Protein AF-A0A495QAW0-F1 (afdb_monomer_lite)

Structure (mmCIF, N/CA/C/O backbone):
data_AF-A0A495QAW0-F1
#
_entry.id   AF-A0A495QAW0-F1
#
loop_
_atom_site.group_PDB
_atom_site.id
_atom_site.type_symbol
_atom_site.label_atom_id
_atom_site.label_alt_id
_atom_site.label_comp_id
_atom_site.label_asym_id
_atom_site.label_entity_id
_atom_site.label_seq_id
_atom_site.pdbx_PDB_ins_code
_atom_site.Cartn_x
_atom_site.Cartn_y
_atom_site.Cartn_z
_atom_site.occupancy
_atom_site.B_iso_or_equiv
_atom_site.auth_seq_id
_atom_site.auth_comp_id
_atom_site.auth_asym_id
_atom_site.auth_atom_id
_atom_site.pdbx_PDB_model_num
ATOM 1 N N . MET A 1 1 ? 13.146 9.413 -20.505 1.00 60.97 1 MET A N 1
ATOM 2 C CA . MET A 1 1 ? 12.859 8.586 -19.312 1.00 60.97 1 MET A CA 1
ATOM 3 C C . MET A 1 1 ? 11.964 7.453 -19.787 1.00 60.97 1 MET A C 1
ATOM 5 O O . MET A 1 1 ? 11.221 7.703 -20.723 1.00 60.97 1 MET A O 1
ATOM 9 N N . SER A 1 2 ? 12.105 6.215 -19.305 1.00 79.88 2 SER A N 1
ATOM 10 C CA . SER A 1 2 ? 11.303 5.114 -19.862 1.00 79.88 2 SER A CA 1
ATOM 11 C C . SER A 1 2 ? 9.872 5.121 -19.317 1.00 79.88 2 SER A C 1
ATOM 13 O O . SER A 1 2 ? 9.658 5.425 -18.143 1.00 79.88 2 SER A O 1
ATOM 15 N N . ASP A 1 3 ? 8.912 4.705 -20.143 1.00 90.31 3 ASP A N 1
ATOM 16 C CA . ASP A 1 3 ? 7.487 4.630 -19.786 1.00 90.31 3 ASP A CA 1
ATOM 17 C C . ASP A 1 3 ? 7.229 3.787 -18.521 1.00 90.31 3 ASP A C 1
ATOM 19 O O . ASP A 1 3 ? 6.347 4.100 -17.725 1.00 90.31 3 ASP A O 1
ATOM 23 N N . LEU A 1 4 ? 8.024 2.732 -18.299 1.00 93.56 4 LEU A N 1
ATOM 24 C CA . LEU A 1 4 ? 7.939 1.898 -17.094 1.00 93.56 4 LEU A CA 1
ATOM 25 C C . LEU A 1 4 ? 8.406 2.647 -15.836 1.00 93.56 4 LEU A C 1
ATOM 27 O O . LEU A 1 4 ? 7.802 2.498 -14.776 1.00 93.56 4 LEU A O 1
ATOM 31 N N . VAL A 1 5 ? 9.466 3.459 -15.931 1.00 93.62 5 VAL A N 1
ATOM 32 C CA . VAL A 1 5 ? 9.950 4.269 -14.800 1.00 93.62 5 VAL A CA 1
ATOM 33 C C . VAL A 1 5 ? 8.910 5.318 -14.419 1.00 93.62 5 VAL A C 1
ATOM 35 O O . VAL A 1 5 ? 8.634 5.497 -13.234 1.00 93.62 5 VAL A O 1
ATOM 38 N N . GLU A 1 6 ? 8.299 5.982 -15.400 1.00 95.00 6 GLU A N 1
ATOM 39 C CA . GLU A 1 6 ? 7.229 6.957 -15.159 1.00 95.00 6 GLU A CA 1
ATOM 40 C C . GLU A 1 6 ? 5.998 6.302 -14.522 1.00 95.00 6 GLU A C 1
ATOM 42 O O . GLU A 1 6 ? 5.493 6.794 -13.511 1.00 95.00 6 GLU A O 1
ATOM 47 N N . PHE A 1 7 ? 5.579 5.140 -15.035 1.00 96.56 7 PHE A N 1
ATOM 48 C CA . PHE A 1 7 ? 4.501 4.344 -14.449 1.00 96.56 7 PHE A CA 1
ATOM 49 C C . PHE A 1 7 ? 4.784 3.971 -12.986 1.00 96.56 7 PHE A C 1
ATOM 51 O O . PHE A 1 7 ? 3.942 4.194 -12.115 1.00 96.56 7 PHE A O 1
ATOM 58 N N . LEU A 1 8 ? 5.980 3.454 -12.689 1.00 97.25 8 LEU A N 1
ATOM 59 C CA . LEU A 1 8 ? 6.376 3.083 -11.328 1.00 97.25 8 LEU A CA 1
ATOM 60 C C . LEU A 1 8 ? 6.419 4.291 -10.389 1.00 97.25 8 LEU A C 1
ATOM 62 O O . LEU A 1 8 ? 5.974 4.184 -9.249 1.00 97.25 8 LEU A O 1
ATOM 66 N N . ARG A 1 9 ? 6.909 5.450 -10.849 1.00 97.44 9 ARG A N 1
ATOM 67 C CA . ARG A 1 9 ? 6.890 6.686 -10.048 1.00 97.44 9 ARG A CA 1
ATOM 68 C C . ARG A 1 9 ? 5.471 7.094 -9.687 1.00 97.44 9 ARG A C 1
ATOM 70 O O . ARG A 1 9 ? 5.224 7.395 -8.522 1.00 97.44 9 ARG A O 1
ATOM 77 N N . ALA A 1 10 ? 4.556 7.065 -10.654 1.00 97.94 10 ALA A N 1
ATOM 78 C CA . ALA A 1 10 ? 3.156 7.405 -10.426 1.00 97.94 10 ALA A CA 1
ATOM 79 C C . ALA A 1 10 ? 2.498 6.451 -9.415 1.00 97.94 10 ALA A C 1
ATOM 81 O O . ALA A 1 10 ? 1.882 6.908 -8.456 1.00 97.94 10 ALA A O 1
ATOM 82 N N . ARG A 1 11 ? 2.695 5.136 -9.567 1.00 98.12 11 ARG A N 1
ATOM 83 C CA . ARG A 1 11 ? 2.105 4.130 -8.669 1.00 98.12 11 ARG A CA 1
ATOM 84 C C . ARG A 1 11 ? 2.673 4.173 -7.255 1.00 98.12 11 ARG A C 1
ATOM 86 O O . ARG A 1 11 ? 1.925 4.160 -6.288 1.00 98.12 11 ARG A O 1
ATOM 93 N N . LEU A 1 12 ? 3.989 4.318 -7.122 1.00 98.31 12 LEU A N 1
ATOM 94 C CA . LEU A 1 12 ? 4.623 4.488 -5.814 1.00 98.31 12 LEU A CA 1
ATOM 95 C C . LEU A 1 12 ? 4.256 5.827 -5.161 1.00 98.31 12 LEU A C 1
ATOM 97 O O . LEU A 1 12 ? 4.326 5.954 -3.943 1.00 98.31 12 LEU A O 1
ATOM 101 N N . PHE A 1 13 ? 3.927 6.860 -5.936 1.00 98.12 13 PHE A N 1
ATOM 102 C CA . PHE A 1 13 ? 3.371 8.095 -5.387 1.00 98.12 13 PHE A CA 1
ATOM 103 C C . PHE A 1 13 ? 1.967 7.872 -4.828 1.00 98.12 13 PHE A C 1
ATOM 105 O O . PHE A 1 13 ? 1.736 8.190 -3.667 1.00 98.12 13 PHE A O 1
ATOM 112 N N . GLU A 1 14 ? 1.082 7.263 -5.612 1.00 97.69 14 GLU A N 1
ATOM 113 C CA . GLU A 1 14 ? -0.299 6.963 -5.225 1.00 97.69 14 GLU A CA 1
ATOM 114 C C . GLU A 1 14 ? -0.395 6.064 -3.982 1.00 97.69 14 GLU A C 1
ATOM 116 O O . GLU A 1 14 ? -1.170 6.364 -3.073 1.00 97.69 14 GLU A O 1
ATOM 121 N N . ASP A 1 15 ? 0.434 5.018 -3.892 1.00 97.50 15 ASP A N 1
ATOM 122 C CA . ASP A 1 15 ? 0.478 4.126 -2.725 1.00 97.50 15 ASP A CA 1
ATOM 123 C C . ASP A 1 15 ? 0.877 4.880 -1.443 1.00 97.50 15 ASP A C 1
ATOM 125 O O . ASP A 1 15 ? 0.288 4.677 -0.378 1.00 97.50 15 ASP A O 1
ATOM 129 N N . GLU A 1 16 ? 1.886 5.756 -1.524 1.00 96.88 16 GLU A N 1
ATOM 130 C CA . GLU A 1 16 ? 2.316 6.555 -0.372 1.00 96.88 16 GLU A CA 1
ATOM 131 C C . GLU A 1 16 ? 1.285 7.621 0.000 1.00 96.88 16 GLU A C 1
ATOM 133 O O . GLU A 1 16 ? 1.025 7.805 1.190 1.00 96.88 16 GLU A O 1
ATOM 138 N N . ASP A 1 17 ? 0.704 8.310 -0.983 1.00 95.69 17 ASP A N 1
ATOM 139 C CA . ASP A 1 17 ? -0.295 9.351 -0.740 1.00 95.69 17 ASP A CA 1
ATOM 140 C C . ASP A 1 17 ? -1.551 8.754 -0.094 1.00 95.69 17 ASP A C 1
ATOM 142 O O . ASP A 1 17 ? -1.974 9.213 0.964 1.00 95.69 17 ASP A O 1
ATOM 146 N N . THR A 1 18 ? -2.051 7.633 -0.624 1.00 94.81 18 THR A N 1
ATOM 147 C CA . THR A 1 18 ? -3.186 6.893 -0.047 1.00 94.81 18 THR A CA 1
ATOM 148 C C . THR A 1 18 ? -2.898 6.450 1.388 1.00 94.81 18 THR A C 1
ATOM 150 O O . THR A 1 18 ? -3.736 6.621 2.277 1.00 94.81 18 THR A O 1
ATOM 153 N N . ALA A 1 19 ? -1.700 5.913 1.650 1.00 94.38 19 ALA A N 1
ATOM 154 C CA . ALA A 1 19 ? -1.306 5.511 2.997 1.00 94.38 19 ALA A CA 1
ATOM 155 C C . ALA A 1 19 ? -1.274 6.705 3.960 1.00 94.38 19 ALA A C 1
ATOM 157 O O . ALA A 1 19 ? -1.797 6.614 5.070 1.00 94.38 19 ALA A O 1
ATOM 158 N N . ARG A 1 20 ? -0.699 7.838 3.542 1.00 92.19 20 ARG A N 1
ATOM 159 C CA . ARG A 1 20 ? -0.669 9.061 4.354 1.00 92.19 20 ARG A CA 1
ATOM 160 C C . ARG A 1 20 ? -2.072 9.613 4.585 1.00 92.19 20 ARG A C 1
ATOM 162 O O . ARG A 1 20 ? -2.390 9.966 5.713 1.00 92.19 20 ARG A O 1
ATOM 169 N N . TRP A 1 21 ? -2.936 9.628 3.576 1.00 89.81 21 TRP A N 1
ATOM 170 C CA . TRP A 1 21 ? -4.317 10.092 3.724 1.00 89.81 21 TRP A CA 1
ATOM 171 C C . TRP A 1 21 ? -5.108 9.264 4.737 1.00 89.81 21 TRP A C 1
ATOM 173 O O . TRP A 1 21 ? -5.862 9.824 5.529 1.00 89.81 21 TRP A O 1
ATOM 183 N N . ALA A 1 22 ? -4.879 7.950 4.792 1.00 88.00 22 ALA A N 1
ATOM 184 C CA . ALA A 1 22 ? -5.499 7.081 5.794 1.00 88.00 22 ALA A CA 1
ATOM 185 C C . ALA A 1 22 ? -5.115 7.433 7.249 1.00 88.00 22 ALA A C 1
ATOM 187 O O . ALA A 1 22 ? -5.760 6.966 8.186 1.00 88.00 22 ALA A O 1
ATOM 188 N N . ALA A 1 23 ? -4.074 8.243 7.449 1.00 80.38 23 ALA A N 1
ATOM 189 C CA . ALA A 1 23 ? -3.585 8.697 8.747 1.00 80.38 23 ALA A CA 1
ATOM 190 C C . ALA A 1 23 ? -3.526 10.229 8.878 1.00 80.38 23 ALA A C 1
ATOM 192 O O . ALA A 1 23 ? -2.862 10.737 9.792 1.00 80.38 23 ALA A O 1
ATOM 193 N N . ASP A 1 24 ? -4.198 10.947 7.972 1.00 79.56 24 ASP A N 1
ATOM 194 C CA . ASP A 1 24 ? -4.051 12.389 7.800 1.00 79.56 24 ASP A CA 1
ATOM 195 C C . ASP A 1 24 ? -4.307 13.136 9.108 1.00 79.56 24 ASP A C 1
ATOM 197 O O . ASP A 1 24 ? -5.399 13.100 9.685 1.00 79.56 24 ASP A O 1
ATOM 201 N N . TYR A 1 25 ? -3.291 13.860 9.567 1.00 67.88 25 TYR A N 1
ATOM 202 C CA . TYR A 1 25 ? -3.366 14.613 10.806 1.00 67.88 25 TYR A CA 1
ATOM 203 C C . TYR A 1 25 ? -4.406 15.740 10.786 1.00 67.88 25 TYR A C 1
ATOM 205 O O . TYR A 1 25 ? -4.850 16.170 11.849 1.00 67.88 25 TYR A O 1
ATOM 213 N N . ARG A 1 26 ? -4.831 16.199 9.605 1.00 67.81 26 ARG A N 1
ATOM 214 C CA . ARG A 1 26 ? -5.872 17.224 9.443 1.00 67.81 26 ARG A CA 1
ATOM 215 C C . ARG A 1 26 ? -7.262 16.712 9.810 1.00 67.81 26 ARG A C 1
ATOM 217 O O . ARG A 1 26 ? -8.131 17.515 10.127 1.00 67.81 26 ARG A O 1
ATOM 224 N N . SER A 1 27 ? -7.466 15.394 9.823 1.00 66.00 27 SER A N 1
ATOM 225 C CA . SER A 1 27 ? -8.689 14.785 10.363 1.00 66.00 27 SER A CA 1
ATOM 226 C C . SER A 1 27 ? -8.745 14.823 11.902 1.00 66.00 27 SER A C 1
ATOM 228 O O . SER A 1 27 ? -9.787 14.540 12.495 1.00 66.00 27 SER A O 1
ATOM 230 N N . ARG A 1 28 ? -7.641 15.200 12.570 1.00 68.56 28 ARG A N 1
ATOM 231 C CA . ARG A 1 28 ? -7.530 15.246 14.034 1.00 68.56 28 ARG A CA 1
ATOM 232 C C . ARG A 1 28 ? -8.053 16.593 14.568 1.00 68.56 28 ARG A C 1
ATOM 234 O O . ARG A 1 28 ? -7.646 17.643 14.065 1.00 68.56 28 ARG A O 1
ATOM 241 N N . PRO A 1 29 ? -8.879 16.607 15.632 1.00 59.97 29 PRO A N 1
ATOM 242 C CA . PRO A 1 29 ? -9.292 17.829 16.312 1.00 59.97 29 PRO A CA 1
ATOM 243 C C . PRO A 1 29 ? -8.075 18.656 16.749 1.00 59.97 29 PRO A C 1
ATOM 245 O O . PRO A 1 29 ? -7.195 18.142 17.439 1.00 59.97 29 PRO A O 1
ATOM 248 N N . ASN A 1 30 ? -8.057 19.938 16.370 1.00 61.59 30 ASN A N 1
ATOM 249 C CA . ASN A 1 30 ? -7.020 20.939 16.682 1.00 61.59 30 ASN A CA 1
ATOM 250 C C . ASN A 1 30 ? -5.647 20.748 16.010 1.00 61.59 30 ASN A C 1
ATOM 252 O O . ASN A 1 30 ? -4.719 21.497 16.313 1.00 61.59 30 ASN A O 1
ATOM 256 N N . GLY A 1 31 ? -5.520 19.809 15.067 1.00 63.44 31 GLY A N 1
ATOM 257 C CA . GLY A 1 31 ? -4.263 19.568 14.358 1.00 63.44 31 GLY A CA 1
ATOM 258 C C . GLY A 1 31 ? -3.136 19.037 15.257 1.00 63.44 31 GLY A C 1
ATOM 259 O O . GLY A 1 31 ? -3.287 18.823 16.458 1.00 63.44 31 GLY A O 1
ATOM 260 N N . GLY A 1 32 ? -1.987 18.761 14.649 1.00 67.62 32 GLY A N 1
ATOM 261 C CA . GLY A 1 32 ? -0.810 18.189 15.304 1.00 67.62 32 GLY A CA 1
ATOM 262 C C . GLY A 1 32 ? 0.353 18.067 14.315 1.00 67.62 32 GLY A C 1
ATOM 263 O O . GLY A 1 32 ? 0.199 18.480 13.164 1.00 67.62 32 GLY A O 1
ATOM 264 N N . PRO A 1 33 ? 1.515 17.525 14.725 1.00 73.88 33 PRO A N 1
ATOM 265 C CA . PRO A 1 33 ? 2.584 17.219 13.780 1.00 73.88 33 PRO A CA 1
ATOM 266 C C . PRO A 1 33 ? 2.097 16.211 12.731 1.00 73.88 33 PRO A C 1
ATOM 268 O O . PRO A 1 33 ? 1.321 15.305 13.050 1.00 73.88 33 PRO A O 1
ATOM 271 N N . ASP A 1 34 ? 2.575 16.347 11.491 1.00 80.31 34 ASP A N 1
ATOM 272 C CA . ASP A 1 34 ? 2.295 15.373 10.435 1.00 80.31 34 ASP A CA 1
ATOM 273 C C . ASP A 1 34 ? 2.994 14.040 10.746 1.00 80.31 34 ASP A C 1
ATOM 275 O O . ASP A 1 34 ? 4.177 13.835 10.468 1.00 80.31 34 ASP A O 1
ATOM 279 N N . LEU A 1 35 ? 2.235 13.132 11.358 1.00 80.44 35 LEU A N 1
ATOM 280 C CA . LEU A 1 35 ? 2.635 11.758 11.666 1.00 80.44 35 LEU A CA 1
ATOM 281 C C . LEU A 1 35 ? 1.999 10.748 10.703 1.00 80.44 35 LEU A C 1
ATOM 283 O O . LEU A 1 35 ? 2.032 9.545 10.952 1.00 80.44 35 LEU A O 1
ATOM 287 N N . SER A 1 36 ? 1.439 11.212 9.586 1.00 84.19 36 SER A N 1
ATOM 288 C CA . SER A 1 36 ? 0.655 10.371 8.677 1.00 84.19 36 SER A CA 1
ATOM 289 C C . SER A 1 36 ? 1.482 9.201 8.121 1.00 84.19 36 SER A C 1
ATOM 291 O O . SER A 1 36 ? 0.997 8.085 7.962 1.00 84.19 36 SER A O 1
ATOM 293 N N . GLY A 1 37 ? 2.783 9.422 7.899 1.00 87.31 37 GLY A N 1
ATOM 294 C CA . GLY A 1 37 ? 3.713 8.386 7.435 1.00 87.31 37 GLY A CA 1
ATOM 295 C C . GLY A 1 37 ? 4.296 7.478 8.524 1.00 87.31 37 GLY A C 1
ATOM 296 O O . GLY A 1 37 ? 5.018 6.538 8.200 1.00 87.31 37 GLY A O 1
ATOM 297 N N . SER A 1 38 ? 4.028 7.745 9.804 1.00 89.56 38 SER A N 1
ATOM 298 C CA . SER A 1 38 ? 4.497 6.938 10.942 1.00 89.56 38 SER A CA 1
ATOM 299 C C . SER A 1 38 ? 3.354 6.252 11.691 1.00 89.56 38 SER A C 1
ATOM 301 O O . SER A 1 38 ? 3.590 5.585 12.701 1.00 89.56 38 SER A O 1
ATOM 303 N N . GLU A 1 39 ? 2.128 6.356 11.182 1.00 88.75 39 GLU A N 1
ATOM 304 C CA . GLU A 1 39 ? 0.937 5.802 11.807 1.00 88.75 39 GLU A CA 1
ATOM 305 C C . GLU A 1 39 ? 0.928 4.271 11.793 1.00 88.75 39 GLU A C 1
ATOM 307 O O . GLU A 1 39 ? 0.913 3.621 10.741 1.00 88.75 39 GLU A O 1
ATOM 312 N N . ARG A 1 40 ? 0.926 3.682 12.991 1.00 92.06 40 ARG A N 1
ATOM 313 C CA . ARG A 1 40 ? 0.781 2.239 13.191 1.00 92.06 40 ARG A CA 1
ATOM 314 C C . ARG A 1 40 ? -0.578 1.944 13.777 1.00 92.06 40 ARG A C 1
ATOM 316 O O . ARG A 1 40 ? -0.995 2.603 14.723 1.00 92.06 40 ARG A O 1
ATOM 323 N N . TRP A 1 41 ? -1.228 0.914 13.258 1.00 92.56 41 TRP A N 1
ATOM 324 C CA . TRP A 1 41 ? -2.543 0.515 13.730 1.00 92.56 41 TRP A CA 1
ATOM 325 C C . TRP A 1 41 ? -2.492 -0.752 14.571 1.00 92.56 41 TRP A C 1
ATOM 327 O O . TRP A 1 41 ? -1.669 -1.646 14.361 1.00 92.56 41 TRP A O 1
ATOM 337 N N . GLN A 1 42 ? -3.416 -0.828 15.517 1.00 92.81 42 GLN A N 1
ATOM 338 C CA . GLN A 1 42 ? -3.679 -1.995 16.337 1.00 92.81 42 GLN A CA 1
ATOM 339 C C . GLN A 1 42 ? -5.179 -2.147 16.561 1.00 92.81 42 GLN A C 1
ATOM 341 O O . GLN A 1 42 ? -5.914 -1.163 16.623 1.00 92.81 42 GLN A O 1
ATOM 346 N N . TRP A 1 43 ? -5.616 -3.387 16.743 1.00 93.06 43 TRP A N 1
ATOM 347 C CA . TRP A 1 43 ? -6.974 -3.665 17.187 1.00 93.06 43 TRP A CA 1
ATOM 348 C C . TRP A 1 43 ? -7.039 -3.713 18.708 1.00 93.06 43 TRP A C 1
ATOM 350 O O . TRP A 1 43 ? -6.157 -4.283 19.362 1.00 93.06 43 TRP A O 1
ATOM 360 N N . VAL A 1 44 ? -8.099 -3.134 19.257 1.00 91.88 44 VAL A N 1
ATOM 361 C CA . VAL A 1 44 ? -8.442 -3.188 20.677 1.00 91.88 44 VAL A CA 1
ATOM 362 C C . VAL A 1 44 ? -9.878 -3.647 20.866 1.00 91.88 44 VAL A C 1
ATOM 364 O O . VAL A 1 44 ? -10.704 -3.513 19.965 1.00 91.88 44 VAL A O 1
ATOM 367 N N . GLU A 1 45 ? -10.189 -4.176 22.042 1.00 90.81 45 GLU A N 1
ATOM 368 C CA . GLU A 1 45 ? -11.580 -4.305 22.462 1.00 90.81 45 GLU A CA 1
ATOM 369 C C . GLU A 1 45 ? -12.172 -2.909 22.701 1.00 90.81 45 GLU A C 1
ATOM 371 O O . GLU A 1 45 ? -11.565 -2.082 23.384 1.00 90.81 45 GLU A O 1
ATOM 376 N N . THR A 1 46 ? -13.355 -2.641 22.145 1.00 88.75 46 THR A N 1
ATOM 377 C CA . THR A 1 46 ? -13.957 -1.299 22.157 1.00 88.75 46 THR A CA 1
ATOM 378 C C . THR A 1 46 ? -14.236 -0.780 23.567 1.00 88.75 46 THR A C 1
ATOM 380 O O . THR A 1 46 ? -14.071 0.408 23.813 1.00 88.75 46 THR A O 1
ATOM 383 N N . THR A 1 47 ? -14.642 -1.646 24.502 1.00 86.12 47 THR A N 1
ATOM 384 C CA . THR A 1 47 ? -15.041 -1.224 25.855 1.00 86.12 47 THR A CA 1
ATOM 385 C C . THR A 1 47 ? -13.851 -1.054 26.795 1.00 86.12 47 THR A C 1
ATOM 387 O O . THR A 1 47 ? -13.738 -0.014 27.438 1.00 86.12 47 THR A O 1
ATOM 390 N N . SER A 1 48 ? -12.961 -2.047 26.894 1.00 87.19 48 SER A N 1
ATOM 391 C CA . SER A 1 48 ? -11.797 -1.960 27.791 1.00 87.19 48 SER A CA 1
ATOM 392 C C . SER A 1 48 ? -10.620 -1.181 27.203 1.00 87.19 48 SER A C 1
ATOM 394 O O . SER A 1 48 ? -9.768 -0.701 27.949 1.00 87.19 48 SER A O 1
ATOM 396 N N . GLY A 1 49 ? -10.530 -1.068 25.874 1.00 87.31 49 GLY A N 1
ATOM 397 C CA . GLY A 1 49 ? -9.341 -0.562 25.188 1.00 87.31 49 GLY A CA 1
ATOM 398 C C . GLY A 1 49 ? -8.150 -1.529 25.219 1.00 87.31 49 GLY A C 1
ATOM 399 O O . GLY A 1 49 ? -7.053 -1.157 24.785 1.00 87.31 49 GLY A O 1
ATOM 400 N N . GLU A 1 50 ? -8.333 -2.760 25.714 1.00 89.12 50 GLU A N 1
ATOM 401 C CA . GLU A 1 50 ? -7.276 -3.766 25.764 1.00 89.12 50 GLU A CA 1
ATOM 402 C C . GLU A 1 50 ? -6.853 -4.173 24.349 1.00 89.12 50 GLU A C 1
ATOM 404 O O . GLU A 1 50 ? -7.678 -4.416 23.466 1.00 89.12 50 GLU A O 1
ATOM 409 N N . ARG A 1 51 ? -5.539 -4.268 24.124 1.00 89.81 51 ARG A N 1
ATOM 410 C CA . ARG A 1 51 ? -4.977 -4.718 22.851 1.00 89.81 51 ARG A CA 1
ATOM 411 C C . ARG A 1 51 ? -5.342 -6.170 22.572 1.00 89.81 51 ARG A C 1
ATOM 413 O O . ARG A 1 51 ? -4.997 -7.067 23.338 1.00 89.81 51 ARG A O 1
ATOM 420 N N . LEU A 1 52 ? -5.914 -6.411 21.395 1.00 88.62 52 LEU A N 1
ATOM 421 C CA . LEU A 1 52 ? -6.221 -7.764 20.957 1.00 88.62 52 LEU A CA 1
ATOM 422 C C . LEU A 1 52 ? -4.946 -8.528 20.602 1.00 88.62 52 LEU A C 1
ATOM 424 O O . LEU A 1 52 ? -4.081 -8.057 19.854 1.00 88.62 52 LEU A O 1
ATOM 428 N N . ARG A 1 53 ? -4.862 -9.760 21.104 1.00 85.19 53 ARG A N 1
ATOM 429 C CA . ARG A 1 53 ? -3.871 -10.745 20.674 1.00 85.19 53 ARG A CA 1
ATOM 430 C C . ARG A 1 53 ? -4.457 -11.557 19.527 1.00 85.19 53 ARG A C 1
ATOM 432 O O . ARG A 1 53 ? -5.079 -12.584 19.760 1.00 85.19 53 ARG A O 1
ATOM 439 N N . LEU A 1 54 ? -4.257 -11.074 18.304 1.00 79.75 54 LEU A N 1
ATOM 440 C CA . LEU A 1 54 ? -4.736 -11.753 17.099 1.00 79.75 54 LEU A CA 1
ATOM 441 C C . LEU A 1 54 ? -3.936 -13.055 16.881 1.00 79.75 54 LEU A C 1
ATOM 443 O O . LEU A 1 54 ? -2.720 -13.025 16.666 1.00 79.75 54 LEU A O 1
ATOM 447 N N . GLY A 1 55 ? -4.616 -14.193 17.006 1.00 66.75 55 GLY A N 1
ATOM 448 C CA . GLY A 1 55 ? -4.109 -15.554 16.885 1.00 66.75 55 GLY A CA 1
ATOM 449 C C . GLY A 1 55 ? -4.132 -16.080 15.447 1.00 66.75 55 GLY A C 1
ATOM 450 O O . GLY A 1 55 ? -4.762 -15.538 14.548 1.00 66.75 55 GLY A O 1
ATOM 451 N N . ARG A 1 56 ? -3.389 -17.162 15.197 1.00 61.22 56 ARG A N 1
ATOM 452 C CA . ARG A 1 56 ? -3.142 -17.738 13.859 1.00 61.22 56 ARG A CA 1
ATOM 453 C C . ARG A 1 56 ? -4.366 -18.424 13.209 1.00 61.22 56 ARG A C 1
ATOM 455 O O . ARG A 1 56 ? -4.159 -19.279 12.352 1.00 61.22 56 ARG A O 1
ATOM 462 N N . ARG A 1 57 ? -5.608 -18.121 13.610 1.00 65.81 57 ARG A N 1
ATOM 463 C CA . ARG A 1 57 ? -6.835 -18.753 13.086 1.00 65.81 57 ARG A CA 1
ATOM 464 C C . ARG A 1 57 ? -7.598 -17.774 12.181 1.00 65.81 57 ARG A C 1
ATOM 466 O O . ARG A 1 57 ? -8.551 -17.140 12.612 1.00 65.81 57 ARG A O 1
ATOM 473 N N . PRO A 1 58 ? -7.200 -17.636 10.903 1.00 64.00 58 PRO A N 1
ATOM 474 C CA . PRO A 1 58 ? -7.593 -16.517 10.039 1.00 64.00 58 PRO A CA 1
ATOM 475 C C . PRO A 1 58 ? -9.097 -16.379 9.743 1.00 64.00 58 PRO A C 1
ATOM 477 O O . PRO A 1 58 ? -9.495 -15.371 9.162 1.00 64.00 58 PRO A O 1
ATOM 480 N N . MET A 1 59 ? -9.933 -17.343 10.138 1.00 65.44 59 MET A N 1
ATOM 481 C CA . MET A 1 59 ? -11.355 -17.385 9.789 1.00 65.44 59 MET A CA 1
ATOM 482 C C . MET A 1 59 ? -12.309 -17.374 10.988 1.00 65.44 59 MET A C 1
ATOM 484 O O . MET A 1 59 ? -13.518 -17.304 10.767 1.00 65.44 59 MET A O 1
ATOM 488 N N . ASP A 1 60 ? -11.805 -17.381 12.225 1.00 75.25 60 ASP A N 1
ATOM 489 C CA . ASP A 1 60 ? -12.669 -17.253 13.398 1.00 75.25 60 ASP A CA 1
ATOM 490 C C . ASP A 1 60 ? -13.177 -15.807 13.514 1.00 75.25 60 ASP A C 1
ATOM 492 O O . ASP A 1 60 ? -12.474 -14.823 13.246 1.00 75.25 60 ASP A O 1
ATOM 496 N N . HIS A 1 61 ? -14.452 -15.680 13.863 1.00 73.50 61 HIS A N 1
ATOM 497 C CA . HIS A 1 61 ? -15.099 -14.394 14.075 1.00 73.50 61 HIS A CA 1
ATOM 498 C C . HIS A 1 61 ? -14.761 -13.877 15.474 1.00 73.50 61 HIS A C 1
ATOM 500 O O . HIS A 1 61 ? -14.900 -14.615 16.454 1.00 73.50 61 HIS A O 1
ATOM 506 N N . LEU A 1 62 ? -14.371 -12.605 15.591 1.00 79.31 62 LEU A N 1
ATOM 507 C CA . LEU A 1 62 ? -14.253 -11.976 16.904 1.00 79.31 62 LEU A CA 1
ATOM 508 C C . LEU A 1 62 ? -15.663 -11.802 17.485 1.00 79.31 62 LEU A C 1
ATOM 510 O O . LEU A 1 62 ? -16.471 -11.042 16.964 1.00 79.31 62 LEU A O 1
ATOM 514 N N . GLN A 1 63 ? -15.964 -12.532 18.562 1.00 77.75 63 GLN A N 1
ATOM 515 C CA . GLN A 1 63 ? -17.284 -12.568 19.220 1.00 77.75 63 GLN A CA 1
ATOM 516 C C . GLN A 1 63 ? -17.536 -11.353 20.136 1.00 77.75 63 GLN A C 1
ATOM 518 O O . GLN A 1 63 ? -18.205 -11.466 21.161 1.00 77.75 63 GLN A O 1
ATOM 523 N N . ARG A 1 64 ? -16.924 -10.205 19.834 1.00 82.44 64 ARG A N 1
ATOM 524 C CA . ARG A 1 64 ? -17.004 -8.988 20.649 1.00 82.44 64 ARG A CA 1
ATOM 525 C C . ARG A 1 64 ? -16.797 -7.737 19.786 1.00 82.44 64 ARG A C 1
ATOM 527 O O . ARG A 1 64 ? -16.098 -7.845 18.778 1.00 82.44 64 ARG A O 1
ATOM 534 N N . PRO A 1 65 ? -17.338 -6.569 20.181 1.00 88.06 65 PRO A N 1
ATOM 535 C CA . PRO A 1 65 ? -17.039 -5.298 19.528 1.00 88.06 65 PRO A CA 1
ATOM 536 C C . PRO A 1 65 ? -15.548 -4.968 19.609 1.00 88.06 65 PRO A C 1
ATOM 538 O O . PRO A 1 65 ? -14.922 -5.105 20.668 1.00 88.06 65 PRO A O 1
ATOM 541 N N . VAL A 1 66 ? -14.981 -4.547 18.482 1.00 91.50 66 VAL A N 1
ATOM 542 C CA . VAL A 1 66 ? -13.563 -4.208 18.381 1.00 91.50 66 VAL A CA 1
ATOM 543 C C . VAL A 1 66 ? -13.365 -2.931 17.588 1.00 91.50 66 VAL A C 1
ATOM 545 O O . VAL A 1 66 ? -14.124 -2.607 16.674 1.00 91.50 66 VAL A O 1
ATOM 548 N N . SER A 1 67 ? -12.285 -2.240 17.917 1.00 92.69 67 SER A N 1
ATOM 549 C CA . SER A 1 67 ? -11.927 -0.983 17.285 1.00 92.69 67 SER A CA 1
ATOM 550 C C . SER A 1 67 ? -10.513 -1.050 16.730 1.00 92.69 67 SER A C 1
ATOM 552 O O . SER A 1 67 ? -9.584 -1.510 17.401 1.00 92.69 67 SER A O 1
ATOM 554 N N . LEU A 1 68 ? -10.336 -0.573 15.503 1.00 92.75 68 LEU A N 1
ATOM 555 C CA . LEU A 1 68 ? -9.031 -0.261 14.949 1.00 92.75 68 LEU A CA 1
ATOM 556 C C . LEU A 1 68 ? -8.624 1.108 15.476 1.00 92.75 68 LEU A C 1
ATOM 558 O O . LEU A 1 68 ? -9.357 2.082 15.317 1.00 92.75 68 LEU A O 1
ATOM 562 N N . ARG A 1 69 ? -7.441 1.198 16.072 1.00 88.69 69 ARG A N 1
ATOM 563 C CA . ARG A 1 69 ? -6.901 2.463 16.557 1.00 88.69 69 ARG A CA 1
ATOM 564 C C . ARG A 1 69 ? -5.431 2.616 16.226 1.00 88.69 69 ARG A C 1
ATOM 566 O O . ARG A 1 69 ? -4.714 1.635 16.023 1.00 88.69 69 ARG A O 1
ATOM 573 N N . SER A 1 70 ? -4.969 3.849 16.264 1.00 87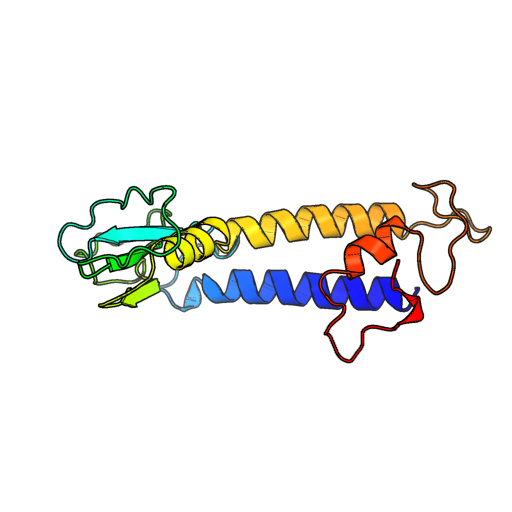.62 70 SER A N 1
ATOM 574 C CA . SER A 1 70 ? -3.553 4.157 16.276 1.00 87.62 70 SER A CA 1
ATOM 575 C C . SER A 1 70 ? -2.842 3.650 17.532 1.00 87.62 70 SER A C 1
ATOM 577 O O . SER A 1 70 ? -3.413 3.604 18.624 1.00 87.62 70 SER A O 1
ATOM 579 N N . VAL A 1 71 ? -1.572 3.278 17.371 1.00 84.19 71 VAL A N 1
ATOM 580 C CA . VAL A 1 71 ? -0.607 3.050 18.458 1.00 84.19 71 VAL A CA 1
ATOM 581 C C . VAL A 1 71 ? 0.077 4.354 18.870 1.00 84.19 71 VAL A C 1
ATOM 583 O O . VAL A 1 71 ? 0.560 4.449 19.994 1.00 84.19 71 VAL A O 1
ATOM 586 N N . ASN A 1 72 ? 0.151 5.336 17.972 1.00 76.00 72 ASN A N 1
ATOM 587 C CA . ASN A 1 72 ? 0.867 6.575 18.233 1.00 76.00 72 ASN A CA 1
ATOM 588 C C . ASN A 1 72 ? 0.161 7.334 19.360 1.00 76.00 72 ASN A C 1
ATOM 590 O O . ASN A 1 72 ? -1.067 7.363 19.415 1.00 76.00 72 ASN A O 1
ATOM 594 N N . GLU A 1 73 ? 0.930 7.918 20.278 1.00 64.69 73 GLU A N 1
ATOM 595 C CA . GLU A 1 73 ? 0.355 8.707 21.361 1.00 64.69 73 GLU A CA 1
ATOM 596 C C . GLU A 1 73 ? -0.215 10.009 20.801 1.00 64.69 73 GLU A C 1
ATOM 598 O O . GLU A 1 73 ? 0.463 10.767 20.105 1.00 64.69 73 GLU A O 1
ATOM 603 N N . TYR A 1 74 ? -1.480 10.264 21.117 1.00 64.94 74 TYR A N 1
ATOM 604 C CA . TYR A 1 74 ? -2.125 11.537 20.847 1.00 64.94 74 TYR A CA 1
ATOM 605 C C . TYR A 1 74 ? -2.204 12.318 22.156 1.00 64.94 74 TYR A C 1
ATOM 607 O O . TYR A 1 74 ? -2.458 11.713 23.199 1.00 64.94 74 TYR A O 1
ATOM 615 N N . PRO A 1 75 ? -2.081 13.656 22.118 1.00 57.25 75 PRO A N 1
ATOM 616 C CA . PRO A 1 75 ? -2.196 14.487 23.317 1.00 57.25 75 PRO A CA 1
ATOM 617 C C . PRO A 1 75 ? -3.552 14.348 24.035 1.00 57.25 75 PRO A C 1
ATOM 619 O O . PRO A 1 75 ? -3.694 14.772 25.178 1.00 57.25 75 PRO A O 1
ATOM 622 N N . TRP A 1 76 ? -4.548 13.733 23.391 1.00 58.97 76 TRP A N 1
ATOM 623 C CA . TRP A 1 76 ? -5.883 13.525 23.932 1.00 58.97 76 TRP A CA 1
ATOM 624 C C . TRP A 1 76 ? -6.055 12.131 24.533 1.00 58.97 76 TRP A C 1
ATOM 626 O O . TRP A 1 76 ? -6.201 11.138 23.813 1.00 58.97 76 TRP A O 1
ATOM 636 N N . GLN A 1 77 ? -6.168 12.070 25.862 1.00 61.91 77 GLN A N 1
ATOM 637 C CA . GLN A 1 77 ? -6.754 10.914 26.537 1.00 61.91 77 GLN A CA 1
ATOM 638 C C . GLN A 1 77 ? -8.226 10.824 26.130 1.00 61.91 77 GLN A C 1
ATOM 640 O O . GLN A 1 77 ? -9.041 11.660 26.512 1.00 61.91 77 GLN A O 1
ATOM 645 N N . SER A 1 78 ? -8.563 9.831 25.313 1.00 63.44 78 SER A N 1
ATOM 646 C CA . SER A 1 78 ? -9.945 9.596 24.895 1.00 63.44 78 SER A CA 1
ATOM 647 C C . SER A 1 78 ? -10.441 8.288 25.500 1.00 63.44 78 SER A C 1
ATOM 649 O O . SER A 1 78 ? -9.657 7.359 25.708 1.00 63.44 78 SER A O 1
ATOM 651 N N . ARG A 1 79 ? -11.736 8.223 25.825 1.00 68.06 79 ARG A N 1
ATOM 652 C CA . ARG A 1 79 ? -12.352 6.983 26.314 1.00 68.06 79 ARG A CA 1
ATOM 653 C C . ARG A 1 79 ? -12.268 5.900 25.225 1.00 68.06 79 ARG A C 1
ATOM 655 O O . ARG A 1 79 ? -12.303 6.251 24.048 1.00 68.06 79 ARG A O 1
ATOM 662 N N . PRO A 1 80 ? -12.181 4.607 25.583 1.00 74.56 80 PRO A N 1
ATOM 663 C CA . PRO A 1 80 ? -12.250 3.522 24.606 1.00 74.56 80 PRO A CA 1
ATOM 664 C C . PRO A 1 80 ? -13.453 3.665 23.657 1.00 74.56 80 PRO A C 1
ATOM 666 O O . PRO A 1 80 ? -14.558 3.960 24.113 1.00 74.56 80 PRO A O 1
ATOM 669 N N . GLY A 1 81 ? -13.219 3.521 22.348 1.00 67.12 81 GLY A N 1
ATOM 670 C CA . GLY A 1 81 ? -14.233 3.690 21.299 1.00 67.12 81 GLY A CA 1
ATOM 671 C C . GLY A 1 81 ? -14.628 5.141 20.995 1.00 67.12 81 GLY A C 1
ATOM 672 O O . GLY A 1 81 ? -15.605 5.366 20.292 1.00 67.12 81 GLY A O 1
ATOM 673 N N . TYR A 1 82 ? -13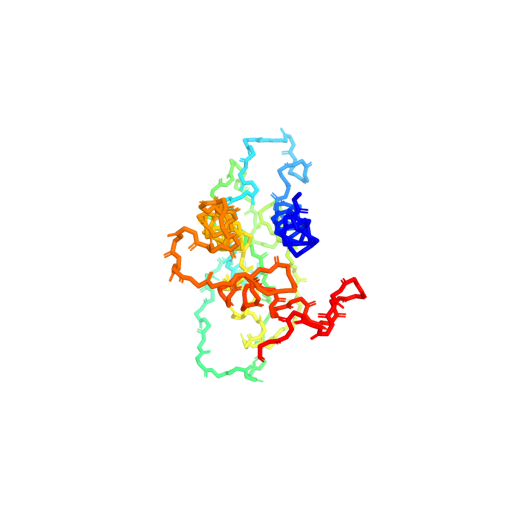.920 6.137 21.535 1.00 69.56 82 TYR A N 1
ATOM 674 C CA . TYR A 1 82 ? -14.190 7.552 21.275 1.00 69.56 82 TYR A CA 1
ATOM 675 C C . TYR A 1 82 ? -12.888 8.317 21.056 1.00 69.56 82 TYR A C 1
ATOM 677 O O . TYR A 1 82 ? -11.920 8.125 21.783 1.00 69.56 82 TYR A O 1
ATOM 685 N N . GLY A 1 83 ? -12.881 9.249 20.104 1.00 74.31 83 GLY A N 1
ATOM 686 C CA . GLY A 1 83 ? -11.794 10.213 19.916 1.00 74.31 83 GLY A CA 1
ATOM 687 C C . GLY A 1 83 ? -10.875 9.930 18.721 1.00 74.31 83 GLY A C 1
ATOM 688 O O . GLY A 1 83 ? -11.008 8.919 18.039 1.00 74.31 83 GLY A O 1
ATOM 689 N N . PRO A 1 84 ? -9.923 10.836 18.449 1.00 72.88 84 PRO A N 1
ATOM 690 C CA . PRO A 1 84 ? -9.263 10.942 17.144 1.00 72.88 84 PRO A CA 1
ATOM 691 C C . PRO A 1 84 ? -8.217 9.875 16.833 1.00 72.88 84 PRO A C 1
ATOM 693 O O . PRO A 1 84 ? -7.666 9.865 15.739 1.00 72.88 84 PRO A O 1
ATOM 696 N N . HIS A 1 85 ? -7.910 9.002 17.789 1.00 79.62 85 HIS A N 1
ATOM 697 C CA . HIS A 1 85 ? -6.991 7.892 17.572 1.00 79.62 85 HIS A CA 1
ATOM 698 C C . HIS A 1 85 ? -7.720 6.599 17.169 1.00 79.62 85 HIS A C 1
ATOM 700 O O . HIS A 1 85 ? -7.053 5.624 16.829 1.00 79.62 85 HIS A O 1
ATOM 706 N N . PHE A 1 86 ? -9.059 6.572 17.196 1.00 83.50 86 PHE A N 1
ATOM 707 C CA . PHE A 1 86 ? -9.876 5.476 16.671 1.00 83.50 86 PHE A CA 1
ATOM 708 C C . PHE A 1 86 ? -10.144 5.696 15.179 1.00 83.50 86 PHE A C 1
ATOM 710 O O . PHE A 1 86 ? -10.522 6.786 14.762 1.00 83.50 86 PHE A O 1
ATOM 717 N N . VAL A 1 87 ? -9.898 4.660 14.380 1.00 87.25 87 VAL A N 1
ATOM 718 C CA . VAL A 1 87 ? -9.968 4.692 12.911 1.00 87.25 87 VAL A CA 1
ATOM 719 C C . VAL A 1 87 ? -11.250 4.024 12.421 1.00 87.25 87 VAL A C 1
ATOM 721 O O . VAL A 1 87 ? -11.928 4.553 11.548 1.00 87.25 87 VAL A O 1
ATOM 724 N N . LEU A 1 88 ? -11.583 2.857 12.980 1.00 88.38 88 LEU A N 1
ATOM 725 C CA . LEU A 1 88 ? -12.789 2.097 12.652 1.00 88.38 88 LEU A CA 1
ATOM 726 C C . LEU A 1 88 ? -13.351 1.459 13.915 1.00 88.38 88 LEU A C 1
ATOM 728 O O . LEU A 1 88 ? -12.611 0.795 14.640 1.00 88.38 88 LEU A O 1
ATOM 732 N N . ASP A 1 89 ? -14.660 1.568 14.104 1.00 87.00 89 ASP A N 1
ATOM 733 C CA . ASP A 1 89 ? -15.402 0.831 15.123 1.00 87.00 89 ASP A CA 1
ATOM 734 C C . ASP A 1 89 ? -16.336 -0.154 14.429 1.00 87.00 89 ASP A C 1
ATOM 736 O O . ASP A 1 89 ? -17.186 0.234 13.625 1.00 87.00 89 ASP A O 1
ATOM 740 N N . VAL A 1 90 ? -16.163 -1.445 14.711 1.00 88.94 90 VAL A N 1
ATOM 741 C CA . VAL A 1 90 ? -16.966 -2.498 14.090 1.00 88.94 90 VAL A CA 1
ATOM 742 C C . VAL A 1 90 ? -17.520 -3.436 15.151 1.00 88.94 90 VAL A C 1
ATOM 744 O O . VAL A 1 90 ? -16.832 -3.873 16.074 1.00 88.94 90 VAL A O 1
ATOM 747 N N . SER A 1 91 ? -18.789 -3.801 14.990 1.00 86.06 91 SER A N 1
ATOM 748 C CA . SER A 1 91 ? -19.415 -4.848 15.801 1.00 86.06 91 SER A CA 1
ATOM 749 C C . SER A 1 91 ? -18.906 -6.246 15.440 1.00 86.06 91 SER A C 1
ATOM 751 O O . SER A 1 91 ? -19.117 -7.188 16.199 1.00 86.06 91 SER A O 1
ATOM 753 N N . PHE A 1 92 ? -18.253 -6.385 14.280 1.00 83.50 92 PHE A N 1
ATOM 754 C CA . PHE A 1 92 ? -17.855 -7.662 13.713 1.00 83.50 92 PHE A CA 1
ATOM 755 C C . PHE A 1 92 ? -16.650 -7.535 12.768 1.00 83.50 92 PHE A C 1
ATOM 757 O O . PHE A 1 92 ? -16.657 -6.717 11.849 1.00 83.50 92 PHE A O 1
ATOM 764 N N . VAL A 1 93 ? -15.650 -8.409 12.931 1.00 88.88 93 VAL A N 1
ATOM 765 C CA . VAL A 1 93 ? -14.571 -8.620 11.952 1.00 88.88 93 VAL A CA 1
ATOM 766 C C . VAL A 1 93 ? -13.983 -10.028 12.098 1.00 88.88 93 VAL A C 1
ATOM 768 O O . VAL A 1 93 ? -13.902 -10.582 13.198 1.00 88.88 93 VAL A O 1
ATOM 771 N N . LYS A 1 94 ? -13.562 -10.626 10.979 1.00 89.06 94 LYS A N 1
ATOM 772 C CA . LYS A 1 94 ? -12.805 -11.888 10.985 1.00 89.06 94 LYS A CA 1
ATOM 773 C C . LYS A 1 94 ? -11.384 -11.632 11.476 1.00 89.06 94 LYS A C 1
ATOM 775 O O . LYS A 1 94 ? -10.755 -10.662 11.052 1.00 89.06 94 LYS A O 1
ATOM 780 N N . GLU A 1 95 ? -10.839 -12.528 12.292 1.00 87.31 95 GLU A N 1
ATOM 781 C CA . GLU A 1 95 ? -9.504 -12.349 12.875 1.00 87.31 95 GLU A CA 1
ATOM 782 C C . GLU A 1 95 ? -8.403 -12.187 11.808 1.00 87.31 95 GLU A C 1
ATOM 784 O O . GLU A 1 95 ? -7.535 -11.322 11.936 1.00 87.31 95 GLU A O 1
ATOM 789 N N . GLY A 1 96 ? -8.474 -12.938 10.702 1.00 87.81 96 GLY A N 1
ATOM 790 C CA . GLY A 1 96 ? -7.530 -12.799 9.588 1.00 87.81 96 GLY A CA 1
ATOM 791 C C . GLY A 1 96 ? -7.595 -11.437 8.891 1.00 87.81 96 GLY A C 1
ATOM 792 O O . GLY A 1 96 ? -6.554 -10.894 8.522 1.00 87.81 96 GLY A O 1
ATOM 793 N N . VAL A 1 97 ? -8.792 -10.850 8.769 1.00 90.00 97 VAL A N 1
ATOM 794 C CA . VAL A 1 97 ? -8.982 -9.499 8.209 1.00 90.00 97 VAL A CA 1
ATOM 795 C C . VAL A 1 97 ? -8.383 -8.459 9.149 1.00 90.00 97 VAL A C 1
ATOM 797 O O . VAL A 1 97 ? -7.599 -7.619 8.712 1.00 90.00 97 VAL A O 1
ATOM 800 N N . ALA A 1 98 ? -8.669 -8.559 10.449 1.00 90.50 98 ALA A N 1
ATOM 801 C CA . ALA A 1 98 ? -8.087 -7.676 11.454 1.00 90.50 98 ALA A CA 1
ATOM 802 C C . ALA A 1 98 ? -6.547 -7.735 11.433 1.00 90.50 98 ALA A C 1
ATOM 804 O O . ALA A 1 98 ? -5.870 -6.701 11.421 1.00 90.50 98 ALA A O 1
ATOM 805 N N . LEU A 1 99 ? -5.982 -8.943 11.346 1.00 89.62 99 LEU A N 1
ATOM 806 C CA . LEU A 1 99 ? -4.538 -9.149 11.271 1.00 89.62 99 LEU A CA 1
ATOM 807 C C . LEU A 1 99 ? -3.933 -8.535 10.005 1.00 89.62 99 LEU A C 1
ATOM 809 O O . LEU A 1 99 ? -2.871 -7.915 10.086 1.00 89.62 99 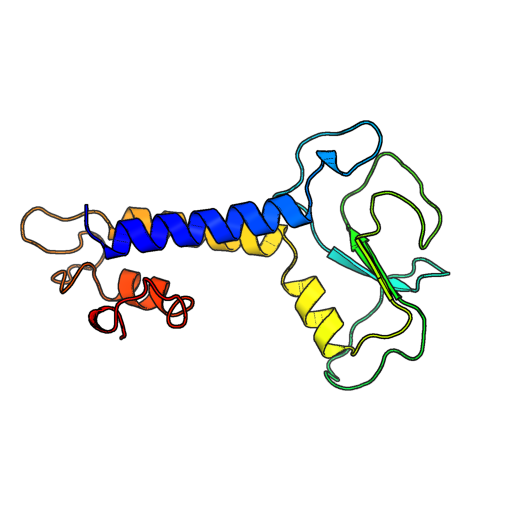LEU A O 1
ATOM 813 N N . HIS A 1 100 ? -4.591 -8.701 8.855 1.00 91.50 100 HIS A N 1
ATOM 814 C CA . HIS A 1 100 ? -4.167 -8.088 7.600 1.00 91.50 100 HIS A CA 1
ATOM 815 C C . HIS A 1 100 ? -4.143 -6.559 7.729 1.00 91.50 100 HIS A C 1
ATOM 817 O O . HIS A 1 100 ? -3.090 -5.952 7.554 1.00 91.50 100 HIS A O 1
ATOM 823 N N . VAL A 1 101 ? -5.249 -5.946 8.158 1.00 92.50 101 VAL A N 1
ATOM 824 C CA . VAL A 1 101 ? -5.353 -4.485 8.321 1.00 92.50 101 VAL A CA 1
ATOM 825 C C . VAL A 1 101 ? -4.269 -3.934 9.255 1.00 92.50 101 VAL A C 1
ATOM 827 O O . VAL A 1 101 ? -3.588 -2.973 8.909 1.00 92.50 101 VAL A O 1
ATOM 830 N N . ALA A 1 102 ? -4.034 -4.566 10.411 1.00 91.19 102 ALA A N 1
ATOM 831 C CA . ALA A 1 102 ? -3.001 -4.105 11.344 1.00 91.19 102 ALA A CA 1
ATOM 832 C C . ALA A 1 102 ? -1.578 -4.234 10.766 1.00 91.19 102 ALA A C 1
ATOM 834 O O . ALA A 1 102 ? -0.736 -3.353 10.960 1.00 91.19 102 ALA A O 1
ATOM 835 N N . ARG A 1 103 ? -1.293 -5.320 10.032 1.00 91.38 103 ARG A N 1
ATOM 836 C CA . ARG A 1 103 ? 0.013 -5.525 9.380 1.00 91.38 103 ARG A CA 1
ATOM 837 C C . ARG A 1 103 ? 0.278 -4.520 8.265 1.00 91.38 103 ARG A C 1
ATOM 839 O O . ARG A 1 103 ? 1.425 -4.105 8.113 1.00 91.38 103 ARG A O 1
ATOM 846 N N . HIS A 1 104 ? -0.759 -4.112 7.541 1.00 93.25 104 HIS A N 1
ATOM 847 C CA . HIS A 1 104 ? -0.690 -3.169 6.424 1.00 93.25 104 HIS A CA 1
ATOM 848 C C . HIS A 1 104 ? -1.009 -1.721 6.841 1.00 93.25 104 HIS A C 1
ATOM 850 O O . HIS A 1 104 ? -1.510 -0.939 6.042 1.00 93.25 104 HIS A O 1
ATOM 856 N N . SER A 1 105 ? -0.694 -1.350 8.090 1.00 93.81 105 SER A N 1
ATOM 857 C CA . SER A 1 105 ? -0.826 0.038 8.562 1.00 93.81 105 SER A CA 1
ATOM 858 C C . SER A 1 105 ? -0.038 1.044 7.698 1.00 93.81 105 SER A C 1
ATOM 860 O O . SER A 1 105 ? 0.989 0.671 7.117 1.00 93.81 105 SER A O 1
ATOM 862 N N . PRO A 1 106 ? -0.445 2.327 7.657 1.00 94.75 106 PRO A N 1
ATOM 863 C CA . PRO A 1 106 ? 0.200 3.362 6.846 1.00 94.75 106 PRO A CA 1
ATOM 864 C C . PRO A 1 106 ? 1.724 3.415 6.960 1.00 94.75 106 PRO A C 1
ATOM 866 O O . PRO A 1 106 ? 2.420 3.414 5.945 1.00 94.75 106 PRO A O 1
ATOM 869 N N . ALA A 1 107 ? 2.269 3.349 8.180 1.00 94.44 107 ALA A N 1
ATOM 870 C CA . ALA A 1 107 ? 3.715 3.357 8.405 1.00 94.44 107 ALA A CA 1
ATOM 871 C C . ALA A 1 107 ? 4.451 2.237 7.662 1.00 94.44 107 ALA A C 1
ATOM 873 O O . ALA A 1 107 ? 5.593 2.410 7.233 1.00 94.44 107 ALA A O 1
ATOM 874 N N . ARG A 1 108 ? 3.820 1.064 7.530 1.00 96.06 108 ARG A N 1
ATOM 875 C CA . ARG A 1 108 ? 4.391 -0.063 6.793 1.00 96.06 108 ARG A CA 1
ATOM 876 C C . ARG A 1 108 ? 4.422 0.235 5.296 1.00 96.06 108 ARG A C 1
ATOM 878 O O . ARG A 1 108 ? 5.470 0.041 4.688 1.00 96.06 108 ARG A O 1
ATOM 885 N N . VAL A 1 109 ? 3.318 0.724 4.731 1.00 96.69 109 VAL A N 1
ATOM 886 C CA . VAL A 1 109 ? 3.208 1.039 3.296 1.00 96.69 109 VAL A CA 1
ATOM 887 C C . VAL A 1 109 ? 4.198 2.136 2.905 1.00 96.69 109 VAL A C 1
ATOM 889 O O . VAL A 1 109 ? 4.963 1.958 1.961 1.00 96.69 109 VAL A O 1
ATOM 892 N N . VAL A 1 110 ? 4.279 3.217 3.686 1.00 96.88 110 VAL A N 1
ATOM 893 C CA . VAL A 1 110 ? 5.240 4.309 3.453 1.00 96.88 110 VAL A CA 1
ATOM 894 C C . VAL A 1 110 ? 6.688 3.808 3.520 1.00 96.88 110 VAL A C 1
ATOM 896 O O . VAL A 1 110 ? 7.511 4.169 2.675 1.00 96.88 110 VAL A O 1
ATOM 899 N N . ALA A 1 111 ? 7.017 2.932 4.478 1.00 97.06 111 ALA A N 1
ATOM 900 C CA . ALA A 1 111 ? 8.348 2.330 4.562 1.00 97.06 111 ALA A CA 1
ATOM 901 C C . ALA A 1 111 ? 8.670 1.436 3.350 1.00 97.06 111 ALA A C 1
ATOM 903 O O . ALA A 1 111 ? 9.782 1.496 2.826 1.00 97.06 111 ALA A O 1
ATOM 904 N N . GLU A 1 112 ? 7.711 0.636 2.876 1.00 97.75 112 GLU A N 1
ATOM 905 C CA . GLU A 1 112 ? 7.882 -0.191 1.677 1.00 97.75 112 GLU A CA 1
ATOM 906 C C . GLU A 1 112 ? 8.056 0.661 0.416 1.00 97.75 112 GLU A C 1
ATOM 908 O O . GLU A 1 112 ? 8.983 0.416 -0.357 1.00 97.75 112 GLU A O 1
ATOM 913 N N . VAL A 1 113 ? 7.227 1.692 0.224 1.00 98.19 113 VAL A N 1
ATOM 914 C CA . VAL A 1 113 ? 7.355 2.628 -0.902 1.00 98.19 113 VAL A CA 1
ATOM 915 C C . VAL A 1 113 ? 8.723 3.302 -0.898 1.00 98.19 113 VAL A C 1
ATOM 917 O O . VAL A 1 113 ? 9.363 3.378 -1.946 1.00 98.19 113 VAL A O 1
ATOM 920 N N . ARG A 1 114 ? 9.220 3.736 0.266 1.00 98.06 114 ARG A N 1
ATOM 921 C CA . ARG A 1 114 ? 10.555 4.336 0.379 1.00 98.06 114 ARG A CA 1
ATOM 922 C C . ARG A 1 114 ? 11.646 3.406 -0.157 1.00 98.06 114 ARG A C 1
ATOM 924 O O . ARG A 1 114 ? 12.497 3.856 -0.920 1.00 98.06 114 ARG A O 1
ATOM 931 N N . VAL A 1 115 ? 11.616 2.123 0.209 1.00 98.19 115 VAL A N 1
ATOM 932 C CA . VAL A 1 115 ? 12.582 1.127 -0.293 1.00 98.19 115 VAL A CA 1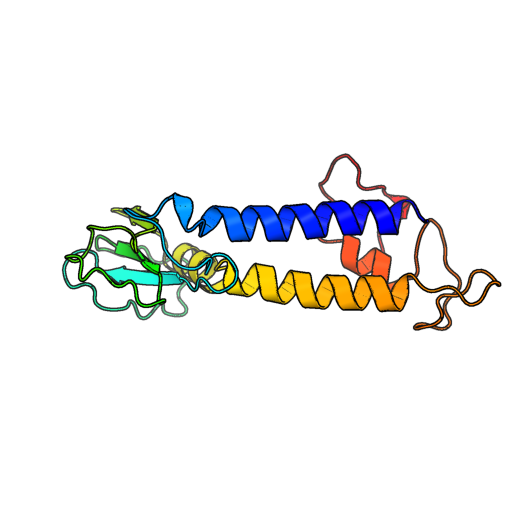
ATOM 933 C C . VAL A 1 115 ? 12.411 0.912 -1.799 1.00 98.19 115 VAL A C 1
ATOM 935 O O . VAL A 1 115 ? 13.391 0.904 -2.541 1.00 98.19 115 VAL A O 1
ATOM 938 N N . LYS A 1 116 ? 11.170 0.801 -2.281 1.00 98.38 116 LYS A N 1
ATOM 939 C CA . LYS A 1 116 ? 10.870 0.631 -3.711 1.00 98.38 116 LYS A CA 1
ATOM 940 C C . LYS A 1 116 ? 11.333 1.824 -4.556 1.00 98.38 116 LYS A C 1
ATOM 942 O O . LYS A 1 116 ? 11.838 1.616 -5.653 1.00 98.38 116 LYS A O 1
ATOM 947 N N . ARG A 1 117 ? 11.236 3.057 -4.042 1.00 98.12 117 ARG A N 1
ATOM 948 C CA . ARG A 1 117 ? 11.775 4.267 -4.693 1.00 98.12 117 ARG A CA 1
ATOM 949 C C . ARG A 1 117 ? 13.298 4.234 -4.789 1.00 98.12 117 ARG A C 1
ATOM 951 O O . ARG A 1 117 ? 13.835 4.525 -5.848 1.00 98.12 117 ARG A O 1
ATOM 958 N N . GLN A 1 118 ? 13.987 3.796 -3.734 1.00 97.50 118 GLN A N 1
ATOM 959 C CA . GLN A 1 118 ? 15.445 3.622 -3.771 1.00 97.50 118 GLN A CA 1
ATOM 960 C C . GLN A 1 118 ? 15.870 2.576 -4.811 1.00 97.50 118 GLN A C 1
ATOM 962 O O . GLN A 1 118 ? 16.824 2.804 -5.552 1.00 97.50 118 GLN A O 1
ATOM 967 N N . LEU A 1 119 ? 15.144 1.455 -4.902 1.00 96.56 119 LEU A N 1
ATOM 968 C CA . LEU A 1 119 ? 15.363 0.460 -5.954 1.00 96.56 119 LEU A CA 1
ATOM 969 C C . LEU A 1 119 ? 15.107 1.056 -7.341 1.00 96.56 119 LEU A C 1
ATOM 971 O O . LEU A 1 119 ? 15.922 0.879 -8.241 1.00 96.56 119 LEU A O 1
ATOM 975 N N . LEU A 1 120 ? 14.016 1.801 -7.516 1.00 95.75 120 LEU A N 1
ATOM 976 C CA . LEU A 1 120 ? 13.718 2.470 -8.777 1.00 95.75 120 LEU A CA 1
ATOM 977 C C . LEU A 1 120 ? 14.846 3.422 -9.189 1.00 95.75 120 LEU A C 1
ATOM 979 O O . LEU A 1 120 ? 15.294 3.362 -10.330 1.00 95.75 120 LEU A O 1
ATOM 983 N N . ASP A 1 121 ? 15.348 4.248 -8.275 1.00 94.62 121 ASP A N 1
ATOM 984 C CA . ASP A 1 121 ? 16.431 5.194 -8.554 1.00 94.62 121 ASP A CA 1
ATOM 985 C C . ASP A 1 121 ? 17.746 4.490 -8.902 1.00 94.62 121 ASP A C 1
ATOM 987 O O . ASP A 1 121 ? 18.443 4.909 -9.829 1.00 94.62 121 ASP A O 1
ATOM 991 N N . LEU A 1 122 ? 18.069 3.401 -8.198 1.00 94.50 122 LEU A N 1
ATOM 992 C CA . LEU A 1 122 ? 19.246 2.578 -8.475 1.00 94.50 122 LEU A CA 1
ATOM 993 C C . LEU A 1 122 ? 19.171 1.942 -9.873 1.00 94.50 122 LEU A C 1
ATOM 995 O O . LEU A 1 122 ? 20.157 1.927 -10.606 1.00 94.50 122 LEU A O 1
ATOM 999 N N . HIS A 1 123 ? 17.991 1.456 -10.256 1.00 93.69 123 HIS A N 1
ATOM 1000 C CA . HIS A 1 123 ? 17.772 0.720 -11.501 1.00 93.69 123 HIS A CA 1
ATOM 1001 C C . HIS A 1 123 ? 17.337 1.596 -12.690 1.00 93.69 123 HIS A C 1
ATOM 1003 O O . HIS A 1 123 ? 17.244 1.095 -13.809 1.00 93.69 123 HIS A O 1
ATOM 1009 N N . SER A 1 124 ? 17.099 2.896 -12.480 1.00 90.38 124 SER A N 1
ATOM 1010 C CA . SER A 1 124 ? 16.795 3.861 -13.553 1.00 90.38 124 SER A CA 1
ATOM 1011 C C . SER A 1 124 ? 18.048 4.414 -14.240 1.00 90.38 124 SER A C 1
ATOM 1013 O O . SER A 1 124 ? 17.933 5.090 -15.263 1.00 90.38 124 SER A O 1
ATOM 1015 N N . ARG A 1 125 ? 19.242 4.169 -13.685 1.00 86.69 125 ARG A N 1
ATOM 1016 C CA . ARG A 1 125 ? 20.512 4.631 -14.258 1.00 86.69 125 ARG A CA 1
ATOM 1017 C C . ARG A 1 125 ? 20.986 3.687 -15.358 1.00 86.69 125 ARG A C 1
ATOM 1019 O O . ARG A 1 125 ? 20.956 2.464 -15.200 1.00 86.69 125 ARG A O 1
ATOM 1026 N N . MET A 1 126 ? 21.429 4.270 -16.468 1.00 80.94 126 MET A N 1
ATOM 1027 C CA . MET A 1 126 ? 21.890 3.545 -17.648 1.00 80.94 126 MET A CA 1
ATOM 1028 C C . MET A 1 126 ? 23.294 4.007 -18.022 1.00 80.94 126 MET A C 1
ATOM 1030 O O . MET A 1 126 ? 23.531 5.206 -18.128 1.00 80.94 126 MET A O 1
ATOM 1034 N N . ASN A 1 127 ? 24.174 3.062 -18.345 1.00 78.31 127 ASN A N 1
ATOM 1035 C CA . ASN A 1 127 ? 25.584 3.321 -18.668 1.00 78.31 127 ASN A CA 1
ATOM 1036 C C . ASN A 1 127 ? 25.815 3.923 -20.077 1.00 78.31 127 ASN A C 1
ATOM 1038 O O . ASN A 1 127 ? 26.915 3.839 -20.618 1.00 78.31 127 ASN A O 1
ATOM 1042 N N . GLY A 1 128 ? 24.770 4.452 -20.721 1.00 74.19 128 GLY A N 1
ATOM 1043 C CA . GLY A 1 128 ? 24.817 4.988 -22.086 1.00 74.19 128 GLY A CA 1
ATOM 1044 C C . GLY A 1 128 ? 24.750 3.951 -23.218 1.00 74.19 128 GLY A C 1
ATOM 1045 O O . GLY A 1 128 ? 24.531 4.348 -24.359 1.00 74.19 128 GLY A O 1
ATOM 1046 N N . THR A 1 129 ? 24.856 2.643 -22.942 1.00 81.00 129 THR A N 1
ATOM 1047 C CA . THR A 1 129 ? 24.792 1.575 -23.968 1.00 81.00 129 THR A CA 1
ATOM 1048 C C . THR A 1 129 ? 23.513 0.739 -23.918 1.00 81.00 129 THR A C 1
ATOM 1050 O O . THR A 1 129 ? 23.443 -0.340 -24.500 1.00 81.00 129 THR A O 1
ATOM 1053 N N . GLY A 1 130 ? 22.478 1.218 -23.223 1.00 82.62 130 GLY A N 1
ATOM 1054 C CA . GLY A 1 130 ? 21.236 0.457 -23.068 1.00 82.62 130 GLY A CA 1
ATOM 1055 C C . GLY A 1 130 ? 21.262 -0.548 -21.913 1.00 82.62 130 GLY A C 1
ATOM 1056 O O . GLY A 1 130 ? 20.344 -1.355 -21.803 1.00 82.62 130 GLY A O 1
ATOM 1057 N N . VAL A 1 131 ? 22.283 -0.520 -21.052 1.00 88.00 131 VAL A N 1
ATOM 1058 C CA . VAL A 1 131 ? 22.445 -1.456 -19.933 1.00 88.00 131 VAL A CA 1
ATOM 1059 C C . VAL A 1 131 ? 22.141 -0.759 -18.606 1.00 88.00 131 VAL A C 1
ATOM 1061 O O . VAL A 1 131 ? 22.584 0.363 -18.358 1.00 88.00 131 VAL A O 1
ATOM 1064 N N . CYS A 1 132 ? 21.378 -1.436 -17.746 1.00 91.56 132 CYS A N 1
ATOM 1065 C CA . CYS A 1 132 ? 21.149 -1.034 -16.360 1.00 91.56 132 CYS A CA 1
ATOM 1066 C C . CYS A 1 132 ? 22.479 -1.054 -15.594 1.00 91.56 132 CYS A C 1
ATOM 1068 O O . CYS A 1 132 ? 23.089 -2.116 -15.465 1.00 91.56 132 CYS A O 1
ATOM 1070 N N . GLU A 1 133 ? 22.894 0.081 -15.026 1.00 91.19 133 GLU A N 1
ATOM 1071 C CA . GLU A 1 133 ? 24.168 0.181 -14.291 1.00 91.19 133 GLU A CA 1
ATOM 1072 C C . GLU A 1 133 ? 24.225 -0.743 -13.073 1.00 91.19 133 GLU A C 1
ATOM 1074 O O . GLU A 1 133 ? 25.252 -1.359 -12.806 1.00 91.19 133 GLU A O 1
ATOM 1079 N N . ALA A 1 134 ? 23.112 -0.874 -12.349 1.00 92.00 134 ALA A N 1
ATOM 1080 C CA . ALA A 1 134 ? 23.048 -1.694 -11.144 1.00 92.00 134 ALA A CA 1
ATOM 1081 C C . ALA A 1 134 ? 23.028 -3.203 -11.432 1.00 92.00 134 ALA A C 1
ATOM 1083 O O . ALA A 1 134 ? 23.449 -4.001 -10.601 1.00 92.00 134 ALA A O 1
ATOM 1084 N N . CYS A 1 135 ? 22.500 -3.594 -12.593 1.00 90.69 135 CYS A N 1
ATOM 1085 C CA . CYS A 1 135 ? 22.214 -4.984 -12.931 1.00 90.69 135 CYS A CA 1
ATOM 1086 C C . CYS A 1 135 ? 23.261 -5.600 -13.867 1.00 90.69 135 CYS A C 1
ATOM 1088 O O . CYS A 1 135 ? 23.400 -6.818 -13.907 1.00 90.69 135 CYS A O 1
ATOM 1090 N N . GLY A 1 136 ? 23.892 -4.782 -14.717 1.00 89.12 136 GLY A N 1
ATOM 1091 C CA . GLY A 1 136 ? 24.628 -5.256 -15.895 1.00 89.12 136 GLY A CA 1
ATOM 1092 C C . GLY A 1 136 ? 23.733 -5.850 -16.997 1.00 89.12 136 GLY A C 1
ATOM 1093 O O . GLY A 1 136 ? 24.231 -6.446 -17.948 1.00 89.12 136 GLY A O 1
ATOM 1094 N N . GLU A 1 137 ? 22.410 -5.697 -16.890 1.00 88.44 137 GLU A N 1
ATOM 1095 C CA . GLU A 1 137 ? 21.421 -6.263 -17.814 1.00 88.44 137 GLU A CA 1
ATOM 1096 C C . GLU A 1 137 ? 21.052 -5.266 -18.919 1.00 88.44 137 GLU A C 1
ATOM 1098 O O . GLU A 1 137 ? 20.822 -4.085 -18.646 1.00 88.44 137 GLU A O 1
ATOM 1103 N N . HIS A 1 138 ? 20.923 -5.749 -20.158 1.00 85.25 138 HIS A N 1
ATOM 1104 C CA . HIS A 1 138 ? 20.348 -4.962 -21.249 1.00 85.25 138 HIS A CA 1
ATOM 1105 C C . HIS A 1 138 ? 18.879 -4.644 -20.961 1.00 85.25 138 HIS A C 1
ATOM 1107 O O . HIS A 1 138 ? 18.056 -5.539 -20.770 1.00 85.25 138 HIS A O 1
ATOM 1113 N N . VAL A 1 139 ? 18.541 -3.360 -20.978 1.00 83.44 139 VAL A N 1
ATOM 1114 C CA . VAL A 1 139 ? 17.176 -2.876 -20.794 1.00 83.44 139 VAL A CA 1
ATOM 1115 C C . VAL A 1 139 ? 16.350 -3.244 -22.025 1.00 83.44 139 VAL A C 1
ATOM 1117 O O . VAL A 1 139 ? 16.681 -2.862 -23.147 1.00 83.44 139 VAL A O 1
ATOM 1120 N N . ARG A 1 140 ? 15.249 -3.970 -21.817 1.00 74.56 140 ARG A N 1
ATOM 1121 C CA . ARG A 1 140 ? 14.255 -4.278 -22.854 1.00 74.56 140 ARG A CA 1
ATOM 1122 C C . ARG A 1 140 ? 12.932 -3.631 -22.480 1.00 74.56 140 ARG A C 1
ATOM 1124 O O . ARG A 1 140 ? 12.576 -3.604 -21.307 1.00 74.56 140 ARG A O 1
ATOM 1131 N N . GLU A 1 141 ? 12.222 -3.097 -23.471 1.00 71.25 141 GLU A N 1
ATOM 1132 C CA . GLU A 1 141 ? 10.818 -2.664 -23.343 1.00 71.25 141 GLU A CA 1
ATOM 1133 C C . GLU A 1 141 ? 10.505 -1.827 -22.083 1.00 71.25 141 GLU A C 1
ATOM 1135 O O . GLU A 1 141 ? 9.454 -1.955 -21.458 1.00 71.25 141 GLU A O 1
ATOM 1140 N N . GLY A 1 142 ? 11.428 -0.934 -21.716 1.00 69.88 142 GLY A N 1
ATOM 1141 C CA . GLY A 1 142 ? 11.225 0.064 -20.667 1.00 69.88 142 GLY A CA 1
ATOM 1142 C C . GLY A 1 142 ? 11.948 -0.183 -19.341 1.00 69.88 142 GLY A C 1
ATOM 1143 O O . GLY A 1 142 ? 11.999 0.745 -18.536 1.00 69.88 142 GLY A O 1
ATOM 1144 N N . GLY A 1 143 ? 12.569 -1.340 -19.095 1.00 85.88 143 GLY A N 1
ATOM 1145 C CA . GLY A 1 143 ? 13.389 -1.524 -17.888 1.00 85.88 143 GLY A CA 1
ATOM 1146 C C . GLY A 1 143 ? 14.134 -2.854 -17.817 1.00 85.88 143 GLY A C 1
ATOM 1147 O O . GLY A 1 143 ? 13.907 -3.761 -18.611 1.00 85.88 143 GLY A O 1
ATOM 1148 N N . CYS A 1 144 ? 15.048 -2.961 -16.855 1.00 92.50 144 CYS A N 1
ATOM 1149 C CA . CYS A 1 144 ? 15.648 -4.240 -16.472 1.00 92.50 144 CYS A CA 1
ATOM 1150 C C . CYS A 1 144 ? 14.628 -5.135 -15.749 1.00 92.50 144 CYS A C 1
ATOM 1152 O O . CYS A 1 144 ? 13.554 -4.679 -15.333 1.00 92.50 144 CYS A O 1
ATOM 1154 N N . THR A 1 145 ? 14.983 -6.403 -15.544 1.00 93.19 145 THR A N 1
ATOM 1155 C CA . THR A 1 145 ? 14.132 -7.398 -14.880 1.00 93.19 145 THR A CA 1
ATOM 1156 C C . THR A 1 145 ? 13.673 -6.931 -13.495 1.00 93.19 145 THR A C 1
ATOM 1158 O O . THR A 1 145 ? 12.504 -7.100 -13.152 1.00 93.19 145 THR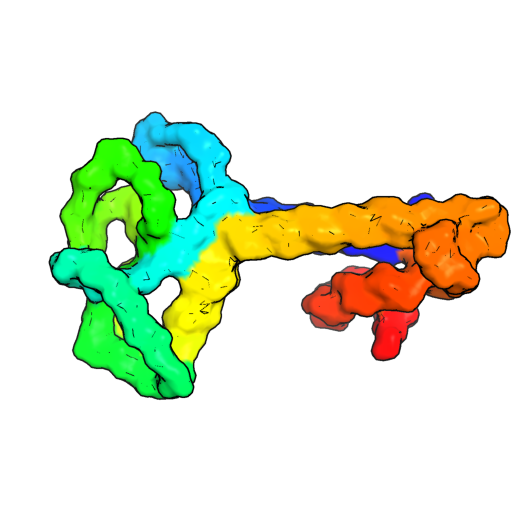 A O 1
ATOM 1161 N N . THR A 1 146 ? 14.526 -6.247 -12.723 1.00 94.69 146 THR A N 1
ATOM 1162 C CA . THR A 1 146 ? 14.147 -5.710 -11.404 1.00 94.69 146 THR A CA 1
ATOM 1163 C C . THR A 1 146 ? 12.992 -4.710 -11.478 1.00 94.69 146 THR A C 1
ATOM 1165 O O . THR A 1 146 ? 12.057 -4.800 -10.684 1.00 94.69 146 THR A O 1
ATOM 1168 N N . LEU A 1 147 ? 13.015 -3.769 -12.430 1.00 94.88 147 LEU A N 1
ATOM 1169 C CA . LEU A 1 147 ? 11.934 -2.784 -12.574 1.00 94.88 147 LEU A CA 1
ATOM 1170 C C . LEU A 1 147 ? 10.633 -3.438 -13.045 1.00 94.88 147 LEU A C 1
ATOM 1172 O O . LEU A 1 147 ? 9.553 -3.068 -12.591 1.00 94.88 147 LEU A O 1
ATOM 1176 N N . ARG A 1 148 ? 10.730 -4.447 -13.910 1.00 94.00 148 ARG A N 1
ATOM 1177 C CA . ARG A 1 148 ? 9.573 -5.230 -14.357 1.00 94.00 148 ARG A CA 1
ATOM 1178 C C . ARG A 1 148 ? 8.941 -6.018 -13.207 1.00 94.00 148 ARG A C 1
ATOM 1180 O O . ARG A 1 148 ? 7.727 -5.955 -13.026 1.00 94.00 148 ARG A O 1
ATOM 1187 N N . LEU A 1 149 ? 9.755 -6.657 -12.361 1.00 95.06 149 LEU A N 1
ATOM 1188 C CA . LEU A 1 149 ? 9.288 -7.315 -11.136 1.00 95.06 149 LEU A CA 1
ATOM 1189 C C . LEU A 1 149 ? 8.619 -6.322 -10.181 1.00 95.06 149 LEU A C 1
ATOM 1191 O O . LEU A 1 149 ? 7.554 -6.626 -9.641 1.00 95.06 149 LEU A O 1
ATOM 1195 N N . LEU A 1 150 ? 9.190 -5.125 -10.024 1.00 96.44 150 LEU A N 1
ATOM 1196 C CA . LEU A 1 150 ? 8.623 -4.067 -9.188 1.00 96.44 150 LEU A CA 1
ATOM 1197 C C . LEU A 1 150 ? 7.244 -3.594 -9.680 1.00 96.44 150 LEU A C 1
ATOM 1199 O O . LEU A 1 150 ? 6.435 -3.151 -8.868 1.00 96.44 150 LEU A O 1
ATOM 1203 N N . ALA A 1 151 ? 6.957 -3.724 -10.978 1.00 96.31 151 ALA A N 1
ATOM 1204 C CA . ALA A 1 151 ? 5.667 -3.369 -11.565 1.00 96.31 151 ALA A CA 1
ATOM 1205 C C . ALA A 1 151 ? 4.597 -4.468 -11.445 1.00 96.31 151 ALA A C 1
ATOM 1207 O O . ALA A 1 151 ? 3.417 -4.176 -11.623 1.00 96.31 151 ALA A O 1
ATOM 1208 N N . THR A 1 152 ? 4.977 -5.710 -11.126 1.00 95.88 152 THR A N 1
ATOM 1209 C CA . THR A 1 152 ? 4.061 -6.867 -11.017 1.00 95.88 152 THR A CA 1
ATOM 1210 C C . THR A 1 152 ? 2.830 -6.621 -10.134 1.00 95.88 152 THR A C 1
ATOM 1212 O O . THR A 1 152 ? 1.737 -7.017 -10.548 1.00 95.88 152 THR A O 1
ATOM 1215 N N . PRO A 1 153 ? 2.937 -5.955 -8.961 1.00 96.62 153 PRO A N 1
ATOM 1216 C CA . PRO A 1 153 ? 1.774 -5.687 -8.113 1.00 96.62 153 PRO A CA 1
ATOM 1217 C C . PRO A 1 153 ? 0.690 -4.837 -8.782 1.00 96.62 153 PRO A C 1
ATOM 1219 O O . PRO A 1 153 ? -0.442 -4.867 -8.325 1.00 96.62 153 PRO A O 1
ATOM 1222 N N . TYR A 1 154 ? 1.023 -4.112 -9.853 1.00 97.31 154 TYR A N 1
ATOM 1223 C CA . TYR A 1 154 ? 0.112 -3.226 -10.579 1.00 97.31 154 TYR A CA 1
ATOM 1224 C C . TYR A 1 154 ? -0.362 -3.837 -11.906 1.00 97.31 154 TYR A C 1
ATOM 1226 O O . TYR A 1 154 ? -0.746 -3.107 -12.817 1.00 97.31 154 TYR A O 1
ATOM 1234 N N . SER A 1 155 ? -0.266 -5.161 -12.069 1.00 96.75 155 SER A N 1
ATOM 1235 C CA . SER A 1 155 ? -0.581 -5.846 -13.334 1.00 96.75 155 SER A CA 1
ATOM 1236 C C . SER A 1 155 ? -2.060 -5.807 -13.740 1.00 96.75 155 SER A C 1
ATOM 1238 O O . SER A 1 155 ? -2.383 -6.098 -14.891 1.00 96.75 155 SER A O 1
ATOM 1240 N N . ASP A 1 156 ? -2.938 -5.442 -12.811 1.00 96.56 156 ASP A N 1
ATOM 1241 C CA . ASP A 1 156 ? -4.367 -5.182 -12.987 1.00 96.56 156 ASP A CA 1
ATOM 1242 C C . ASP A 1 156 ? -4.677 -3.714 -13.337 1.00 96.56 156 ASP A C 1
ATOM 1244 O O . ASP A 1 156 ? -5.803 -3.389 -13.716 1.00 96.56 156 ASP A O 1
ATOM 1248 N N . HIS A 1 157 ? -3.691 -2.818 -13.255 1.00 97.19 157 HIS A N 1
ATOM 1249 C CA . HIS A 1 157 ? -3.884 -1.404 -13.547 1.00 97.19 157 HIS A CA 1
ATOM 1250 C C . HIS A 1 157 ? -4.062 -1.168 -15.067 1.00 97.19 157 HIS A C 1
ATOM 1252 O O . HIS A 1 157 ? -3.231 -1.628 -15.847 1.00 97.19 157 HIS A O 1
ATOM 1258 N N . PRO A 1 158 ? -5.037 -0.359 -15.537 1.00 96.88 158 PRO A N 1
ATOM 1259 C CA . PRO A 1 158 ? -5.302 -0.161 -16.974 1.00 96.88 158 PRO A CA 1
ATOM 1260 C C . PRO A 1 158 ? -4.116 0.353 -17.808 1.00 96.88 158 PRO A C 1
ATOM 1262 O O . PRO A 1 158 ? -3.973 0.015 -18.977 1.00 96.88 158 PRO A O 1
ATOM 1265 N N . ALA A 1 159 ? -3.259 1.183 -17.210 1.00 95.62 159 ALA A N 1
ATOM 1266 C CA . ALA A 1 159 ? -2.030 1.683 -17.839 1.00 95.62 159 ALA A CA 1
ATOM 1267 C C . ALA A 1 159 ? -0.835 0.702 -17.784 1.00 95.62 159 ALA A C 1
ATOM 1269 O O . ALA A 1 159 ? 0.230 1.017 -18.315 1.00 95.62 159 ALA A O 1
ATOM 1270 N N . TYR A 1 160 ? -0.979 -0.455 -17.128 1.00 95.75 160 TYR A N 1
ATOM 1271 C CA . TYR A 1 160 ? 0.043 -1.498 -17.124 1.00 95.75 160 TYR A CA 1
ATOM 1272 C C . TYR A 1 160 ? 0.140 -2.138 -18.509 1.00 95.75 160 TYR A C 1
ATOM 1274 O O . TYR A 1 160 ? -0.863 -2.539 -19.098 1.00 95.75 160 TYR A O 1
ATOM 1282 N N . ARG A 1 161 ? 1.357 -2.270 -19.039 1.00 94.19 161 ARG A N 1
ATOM 1283 C CA . ARG A 1 161 ? 1.582 -2.883 -20.353 1.00 94.19 161 ARG A CA 1
ATOM 1284 C C . ARG A 1 161 ? 1.996 -4.339 -20.202 1.00 94.19 161 ARG A C 1
ATOM 1286 O O . ARG A 1 161 ? 2.899 -4.654 -19.434 1.00 94.19 161 ARG A O 1
ATOM 1293 N N . ALA A 1 162 ? 1.390 -5.225 -20.995 1.00 91.94 162 ALA A N 1
ATOM 1294 C CA . ALA A 1 162 ? 1.691 -6.659 -20.973 1.00 91.94 162 ALA A CA 1
ATOM 1295 C C . ALA A 1 162 ? 3.1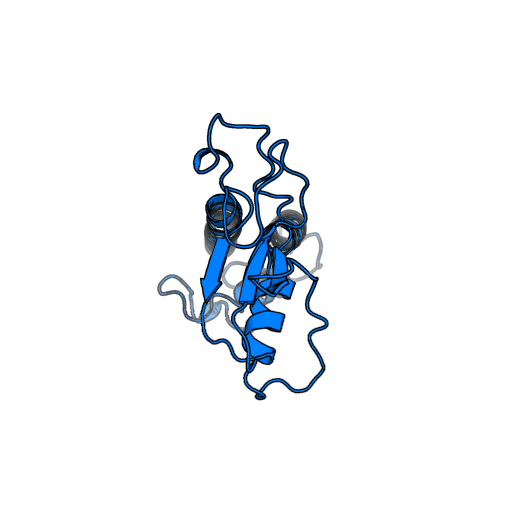74 -6.974 -21.251 1.00 91.94 162 ALA A C 1
ATOM 1297 O O . ALA A 1 162 ? 3.705 -7.931 -20.695 1.00 91.94 162 ALA A O 1
ATOM 1298 N N . THR A 1 163 ? 3.855 -6.132 -22.036 1.00 90.94 163 THR A N 1
ATOM 1299 C CA . THR A 1 163 ? 5.304 -6.197 -22.294 1.00 90.94 163 THR A CA 1
ATOM 1300 C C . THR A 1 163 ? 6.151 -6.103 -21.022 1.00 90.94 163 THR A C 1
ATOM 1302 O O . THR A 1 163 ? 7.254 -6.640 -20.958 1.00 90.94 163 THR A O 1
ATOM 1305 N N . TRP A 1 164 ? 5.643 -5.490 -19.951 1.00 92.88 164 TRP A N 1
ATOM 1306 C CA . TRP A 1 164 ? 6.357 -5.395 -18.678 1.00 92.88 164 TRP A CA 1
ATOM 1307 C C . TRP A 1 164 ? 6.292 -6.670 -17.840 1.00 92.88 164 TRP A C 1
ATOM 1309 O O . TRP A 1 164 ? 7.092 -6.802 -16.918 1.00 92.88 164 TRP A O 1
ATOM 1319 N N . ARG A 1 165 ? 5.408 -7.623 -18.154 1.00 90.25 165 ARG A N 1
ATOM 1320 C CA . ARG A 1 165 ? 5.247 -8.861 -17.380 1.00 90.25 165 ARG A CA 1
ATOM 1321 C C . ARG A 1 165 ? 6.491 -9.743 -17.476 1.00 90.25 165 ARG A C 1
ATOM 1323 O O . ARG A 1 165 ? 7.010 -9.943 -18.572 1.00 90.25 165 ARG A O 1
ATOM 1330 N N . VAL A 1 166 ? 6.973 -10.233 -16.336 1.00 86.44 166 VAL A N 1
ATOM 1331 C CA . VAL A 1 166 ? 8.087 -11.196 -16.248 1.00 86.44 166 VAL A CA 1
ATOM 1332 C C . VAL A 1 166 ? 7.554 -12.617 -16.344 1.00 86.44 166 VAL A C 1
ATOM 1334 O O . VAL A 1 166 ? 6.450 -12.853 -15.804 1.00 86.44 166 VAL A O 1
#

pLDDT: mean 86.16, std 10.9, range [57.25, 98.38]

Sequence (166 aa):
MSDLVEFLRARLFEDEDTARWAADYRSRPNGGPDLSGSERWQWVETTSGERLRLGRRPMDHLQRPVSLRSVNEYPWQSRPGYGPHFVLDVSFVKEGVALHVARHSPARVVAEVRVKRQLLDLHSRMNGTGVCEACGEHVREGGCTTLRLLATPYSDHPAYRATWRV

Radius of gyration: 20.34 Å; chains: 1; bounding box: 45×40×52 Å

Foldseek 3Di:
DFPLLVVLVVVLVVLLVVQLVLQPQVLAPPGDPSCSLVWAKFKAQQQPRHTDPLDPPQADKDQGKMWIFTPDDDPDDDHRNDHDRTRDTDRIDGSNVNVVDRCPHSNNSSVVSVVLVVVSVQFVDDPVPQARPNPRDRQDNGGDLSSLVSCVVCCVPPSDDPRSHD

Organism: NCBI:txid1120940

InterPro domains:
  IPR046193 Protein of unknown function DUF6221 [PF19730] (1-165)

Secondary structure (DSSP, 8-state):
--HHHHHHHHHHHHHHHHHHHTT-GGGSTT--S--GGG--EEEEETTT-PBP---S-TT-B-SS-EEEEE-SPPS----TT-STTEEEEES--BHHHHHHHHHT-HHHHHHHHHHHHHHHHHHT-B-SSSBBTTT-PBPBTTB-HHHHHHHGGGTTSTT--GGG--